Protein AF-A0A9J5ZQ49-F1 (afdb_monomer)

Solvent-accessible surface area (backbone atoms only — not comparable to full-atom values): 6178 Å² total; per-residue (Å²): 128,64,68,66,54,54,54,52,51,52,53,50,52,56,50,51,53,48,45,33,68,77,67,70,52,74,41,74,47,79,47,68,42,95,84,65,82,46,76,49,74,51,62,31,53,37,65,64,64,40,50,48,40,69,78,34,77,82,63,79,72,54,72,66,62,45,50,55,36,51,51,42,46,49,53,52,52,53,50,47,55,54,48,55,54,49,52,54,53,50,51,56,52,50,51,51,53,49,53,52,63,71,73,64,78,124

Nearest PDB structures (foldseek):
  8xvl-assembly1_R  TM=4.256E-01  e=9.383E+00  Acetivibrio thermocellus ATCC 27405
  6pe5-assembly1_R  TM=1.813E-01  e=5.198E+00  Vibrio parahaemolyticus

Structure (mmCIF, N/CA/C/O backbone):
data_AF-A0A9J5ZQ49-F1
#
_entry.id   AF-A0A9J5ZQ49-F1
#
loop_
_atom_site.group_PDB
_atom_site.id
_atom_site.type_symbol
_atom_site.label_atom_id
_atom_site.label_alt_id
_atom_site.label_comp_id
_atom_site.label_asym_id
_atom_site.label_entity_id
_atom_site.label_seq_id
_atom_site.pdbx_PDB_ins_code
_atom_site.Cartn_x
_atom_site.Cartn_y
_atom_site.Cartn_z
_atom_site.occupancy
_atom_site.B_iso_or_equiv
_atom_site.auth_seq_id
_atom_site.auth_comp_id
_atom_site.auth_asym_id
_atom_site.auth_atom_id
_atom_site.pdbx_PDB_model_num
ATOM 1 N N . MET A 1 1 ? 17.934 -0.186 18.406 1.00 53.69 1 MET A N 1
ATOM 2 C CA . MET A 1 1 ? 16.623 -0.860 18.228 1.00 53.69 1 MET A CA 1
ATOM 3 C C . MET A 1 1 ? 15.508 0.038 17.649 1.00 53.69 1 MET A C 1
ATOM 5 O O . MET A 1 1 ? 14.408 -0.454 17.457 1.00 53.69 1 MET A O 1
ATOM 9 N N . GLN A 1 2 ? 15.742 1.327 17.333 1.00 60.91 2 GLN A N 1
ATOM 10 C CA . GLN A 1 2 ? 14.713 2.209 16.734 1.00 60.91 2 GLN A CA 1
ATOM 11 C C . GLN A 1 2 ? 14.754 2.260 15.192 1.00 60.91 2 GLN A C 1
ATOM 13 O O . GLN A 1 2 ? 13.707 2.207 14.556 1.00 60.91 2 GLN 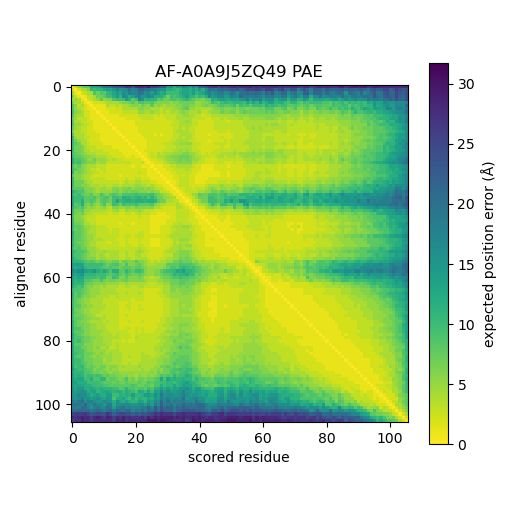A O 1
ATOM 18 N N . ILE A 1 3 ? 15.947 2.275 14.584 1.00 62.78 3 ILE A N 1
ATOM 19 C CA . ILE A 1 3 ? 16.117 2.371 13.118 1.00 62.78 3 ILE A CA 1
ATOM 20 C C . ILE A 1 3 ? 15.529 1.147 12.395 1.00 62.78 3 ILE A C 1
ATOM 22 O O . ILE A 1 3 ? 14.816 1.291 11.408 1.00 62.78 3 ILE A O 1
ATOM 26 N N . THR A 1 4 ? 15.746 -0.061 12.925 1.00 66.75 4 THR A N 1
ATOM 27 C CA . THR A 1 4 ? 15.215 -1.305 12.342 1.00 66.75 4 THR A CA 1
ATOM 28 C C . THR A 1 4 ? 13.687 -1.312 12.261 1.00 66.75 4 THR A C 1
ATOM 30 O O . THR A 1 4 ? 13.132 -1.802 11.282 1.00 66.75 4 THR A O 1
ATOM 33 N N . ASN A 1 5 ? 12.992 -0.742 13.252 1.00 72.25 5 ASN A N 1
ATOM 34 C CA . ASN A 1 5 ? 11.530 -0.672 13.233 1.00 72.25 5 ASN A CA 1
ATOM 35 C C . ASN A 1 5 ? 11.028 0.288 12.149 1.00 72.25 5 ASN A C 1
ATOM 37 O O . ASN A 1 5 ? 10.102 -0.063 11.430 1.00 72.25 5 ASN A O 1
ATOM 41 N N . LEU A 1 6 ? 11.682 1.439 11.960 1.00 76.88 6 LEU A N 1
ATOM 42 C CA . LEU A 1 6 ? 11.329 2.391 10.900 1.00 76.88 6 LEU A CA 1
ATOM 43 C C . LEU A 1 6 ? 11.494 1.790 9.498 1.00 76.88 6 LEU A C 1
ATOM 45 O O . LEU A 1 6 ? 10.598 1.927 8.668 1.00 76.88 6 LEU A O 1
ATOM 49 N N . VAL A 1 7 ? 12.597 1.073 9.251 1.00 83.75 7 VAL A N 1
ATOM 50 C CA . VAL A 1 7 ? 12.829 0.391 7.965 1.00 83.75 7 VAL A CA 1
ATOM 51 C C . VAL A 1 7 ? 11.743 -0.652 7.700 1.00 83.75 7 VAL A C 1
ATOM 53 O O . VAL A 1 7 ? 11.190 -0.699 6.605 1.00 83.75 7 VAL A O 1
ATOM 56 N N . ARG A 1 8 ? 11.367 -1.443 8.714 1.00 82.56 8 ARG A N 1
ATOM 57 C CA . ARG A 1 8 ? 10.288 -2.435 8.584 1.00 82.56 8 ARG A CA 1
ATOM 58 C C . ARG A 1 8 ? 8.928 -1.785 8.315 1.00 82.56 8 ARG A C 1
ATOM 60 O O . ARG A 1 8 ? 8.187 -2.301 7.481 1.00 82.56 8 ARG A O 1
ATOM 67 N N . CYS A 1 9 ? 8.619 -0.656 8.957 1.00 84.19 9 CYS A N 1
ATOM 68 C CA . CYS A 1 9 ? 7.403 0.113 8.672 1.00 84.19 9 CYS A CA 1
ATOM 69 C C . CYS A 1 9 ? 7.376 0.600 7.217 1.00 84.19 9 CYS A C 1
ATOM 71 O O . CYS A 1 9 ? 6.368 0.447 6.532 1.00 84.19 9 CYS A O 1
ATOM 73 N N . LEU A 1 10 ? 8.498 1.129 6.718 1.00 88.19 10 LEU A N 1
ATOM 74 C CA . LEU A 1 10 ? 8.602 1.599 5.338 1.00 88.19 10 LEU A CA 1
ATOM 75 C C . LEU A 1 10 ? 8.414 0.459 4.324 1.00 88.19 10 LEU A C 1
ATOM 77 O O . LEU A 1 10 ? 7.680 0.615 3.344 1.00 88.19 10 LEU A O 1
ATOM 81 N N . THR A 1 11 ? 9.032 -0.702 4.566 1.00 92.62 11 THR A N 1
ATOM 82 C CA . THR A 1 11 ? 8.839 -1.892 3.724 1.00 92.62 11 THR A CA 1
ATOM 83 C C . THR A 1 11 ? 7.378 -2.338 3.725 1.00 92.62 11 THR A C 1
ATOM 85 O O . THR A 1 11 ? 6.835 -2.651 2.666 1.00 92.62 11 THR A O 1
ATOM 88 N N . LEU A 1 12 ? 6.715 -2.320 4.887 1.00 92.75 12 LEU A N 1
ATOM 89 C CA . LEU A 1 12 ? 5.301 -2.673 4.993 1.00 92.75 12 LEU A CA 1
ATOM 90 C C . LEU A 1 12 ? 4.419 -1.737 4.157 1.00 92.75 12 LEU A C 1
ATOM 92 O O . LEU A 1 12 ? 3.594 -2.220 3.387 1.00 92.75 12 LEU A O 1
ATOM 96 N N . TYR A 1 13 ? 4.623 -0.422 4.241 1.00 92.12 13 TYR A N 1
ATOM 97 C CA . TYR A 1 13 ? 3.843 0.550 3.464 1.00 92.12 13 TYR A CA 1
ATOM 98 C C . TYR A 1 13 ? 4.114 0.471 1.967 1.00 92.12 13 TYR A C 1
ATOM 100 O O . TYR A 1 13 ? 3.188 0.596 1.166 1.00 92.12 13 TYR A O 1
ATOM 108 N N . THR A 1 14 ? 5.357 0.183 1.580 1.00 92.62 14 THR A N 1
ATOM 109 C CA . THR A 1 14 ? 5.702 -0.088 0.179 1.00 92.62 14 THR A CA 1
ATOM 110 C C . THR A 1 14 ? 4.924 -1.293 -0.354 1.00 92.62 14 THR A C 1
ATOM 112 O O . THR A 1 14 ? 4.380 -1.248 -1.457 1.00 92.62 14 THR A O 1
ATOM 115 N N . ASN A 1 15 ? 4.826 -2.363 0.436 1.00 93.62 15 ASN A N 1
ATOM 116 C CA . ASN A 1 15 ? 4.085 -3.561 0.048 1.00 93.62 15 ASN A CA 1
ATOM 117 C C . ASN A 1 15 ? 2.567 -3.334 0.054 1.00 93.62 15 ASN A C 1
ATOM 119 O O . ASN A 1 15 ? 1.890 -3.762 -0.874 1.00 93.62 15 ASN A O 1
ATOM 123 N N . ALA A 1 16 ? 2.037 -2.609 1.040 1.00 93.88 16 ALA A N 1
ATOM 124 C CA . ALA A 1 16 ? 0.630 -2.216 1.071 1.00 93.88 16 ALA A CA 1
ATOM 125 C C . ALA A 1 16 ? 0.256 -1.386 -0.166 1.00 93.88 16 ALA A C 1
ATOM 127 O O . ALA A 1 16 ? -0.747 -1.660 -0.818 1.00 93.88 16 ALA A O 1
ATOM 128 N N . SER A 1 17 ? 1.116 -0.440 -0.548 1.00 91.38 17 SER A N 1
ATOM 129 C CA . SER A 1 17 ? 0.927 0.380 -1.749 1.00 91.38 17 SER A CA 1
ATOM 130 C C . SER A 1 17 ? 0.952 -0.457 -3.032 1.00 91.38 17 SER A C 1
ATOM 132 O O . SER A 1 17 ? 0.169 -0.192 -3.939 1.00 91.38 17 SER A O 1
ATOM 134 N N . LYS A 1 18 ? 1.805 -1.493 -3.109 1.00 92.44 18 LYS A N 1
ATOM 135 C CA . LYS A 1 18 ? 1.791 -2.470 -4.215 1.00 92.44 18 LYS A CA 1
ATOM 136 C C . LYS A 1 18 ? 0.452 -3.201 -4.298 1.00 92.44 18 LYS A C 1
ATOM 138 O O . LYS A 1 18 ? -0.140 -3.245 -5.362 1.00 92.44 18 LYS A O 1
ATOM 143 N N . ILE A 1 19 ? -0.061 -3.701 -3.178 1.00 92.31 19 ILE A N 1
ATOM 144 C CA . ILE A 1 19 ? -1.341 -4.426 -3.151 1.00 92.31 19 ILE A CA 1
ATOM 145 C C . ILE A 1 19 ? -2.512 -3.514 -3.541 1.00 92.31 19 ILE A C 1
ATOM 147 O O . ILE A 1 19 ? -3.363 -3.918 -4.331 1.00 92.31 19 ILE A O 1
ATOM 151 N N . VAL A 1 20 ? -2.550 -2.281 -3.024 1.00 92.06 20 VAL A N 1
ATOM 152 C CA . VAL A 1 20 ? -3.549 -1.271 -3.419 1.00 92.06 20 VAL A CA 1
ATOM 153 C C . VAL A 1 20 ? -3.507 -1.043 -4.925 1.00 92.06 20 VAL A C 1
ATOM 155 O O . VAL A 1 20 ? -4.540 -1.045 -5.584 1.00 92.06 20 VAL A O 1
ATOM 158 N N . ARG A 1 21 ? -2.305 -0.886 -5.475 1.00 88.50 21 ARG A N 1
ATOM 159 C CA . ARG A 1 21 ? -2.099 -0.666 -6.901 1.00 88.50 21 ARG A CA 1
ATOM 160 C C . ARG A 1 21 ? -2.555 -1.848 -7.758 1.00 88.50 21 ARG A C 1
ATOM 162 O O . ARG A 1 21 ? -3.231 -1.633 -8.759 1.00 88.50 21 ARG A O 1
ATOM 169 N N . ASP A 1 22 ? -2.147 -3.056 -7.391 1.00 88.50 22 ASP A N 1
ATOM 170 C CA . ASP A 1 22 ? -2.280 -4.234 -8.251 1.00 88.50 22 ASP A CA 1
ATOM 171 C C . ASP A 1 22 ? -3.684 -4.854 -8.145 1.00 88.50 22 ASP A C 1
ATOM 173 O O . ASP A 1 22 ? -4.170 -5.460 -9.098 1.00 88.50 22 ASP A O 1
ATOM 177 N N . CYS A 1 23 ? -4.355 -4.672 -7.001 1.00 89.12 23 CYS A N 1
ATOM 178 C CA . CYS A 1 23 ? -5.615 -5.348 -6.685 1.00 89.12 23 CYS A CA 1
ATOM 179 C C . CYS A 1 23 ? -6.754 -4.414 -6.230 1.00 89.12 23 CYS A C 1
ATOM 181 O O . CYS A 1 23 ? -7.858 -4.900 -5.992 1.00 89.12 23 CYS A O 1
ATOM 183 N N . ASN A 1 24 ? -6.522 -3.101 -6.093 1.00 87.12 24 ASN A N 1
ATOM 184 C CA . ASN A 1 24 ? -7.525 -2.109 -5.671 1.00 87.12 24 ASN A CA 1
ATOM 185 C C . ASN A 1 24 ? -8.226 -2.451 -4.334 1.00 87.12 24 ASN A C 1
ATOM 187 O O . ASN A 1 24 ? -9.445 -2.328 -4.203 1.00 87.12 24 ASN A O 1
ATOM 191 N N . PHE A 1 25 ? -7.458 -2.914 -3.342 1.00 89.69 25 PHE A N 1
ATOM 192 C CA . PHE A 1 25 ? -7.975 -3.221 -2.004 1.00 89.69 25 PHE A CA 1
ATOM 193 C C . PHE A 1 25 ? -8.101 -1.978 -1.118 1.00 89.69 25 PHE A C 1
ATOM 195 O O . PHE A 1 25 ? -7.176 -1.17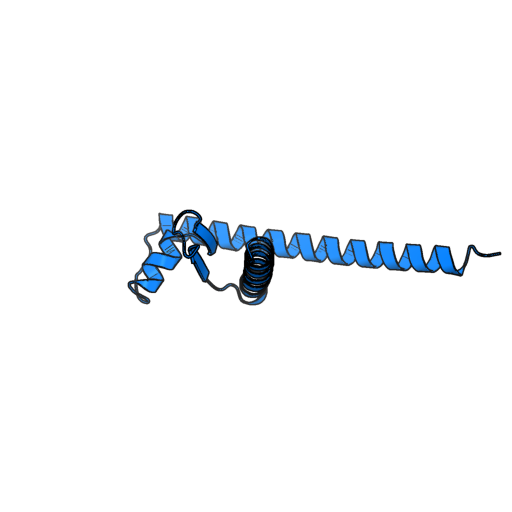0 -1.035 1.00 89.69 25 PHE A O 1
ATOM 202 N N . ASP A 1 26 ? -9.193 -1.910 -0.355 1.00 92.69 26 ASP A N 1
ATOM 203 C CA . ASP A 1 26 ? -9.301 -1.029 0.807 1.00 92.69 26 ASP A CA 1
ATOM 204 C C . ASP A 1 26 ? -8.444 -1.627 1.948 1.00 92.69 26 ASP A C 1
ATOM 206 O O . ASP A 1 26 ? -8.624 -2.785 2.332 1.00 92.69 26 ASP A O 1
ATOM 210 N N . ILE A 1 27 ? -7.487 -0.867 2.482 1.00 94.81 27 ILE A N 1
ATOM 211 C CA . ILE A 1 27 ? -6.536 -1.318 3.504 1.00 94.81 27 ILE A CA 1
ATOM 212 C C . ILE A 1 27 ? -6.300 -0.23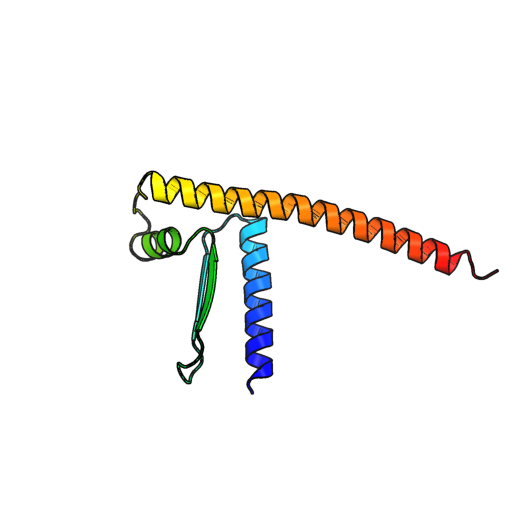8 4.562 1.00 94.81 27 ILE A C 1
ATOM 214 O O . ILE A 1 27 ? -6.106 0.937 4.252 1.00 94.81 27 ILE A O 1
ATOM 218 N N . GLY A 1 28 ? -6.260 -0.655 5.827 1.00 94.81 28 GLY A N 1
ATOM 219 C CA . GLY A 1 28 ? -5.816 0.162 6.953 1.00 94.81 28 GLY A CA 1
ATOM 220 C C . GLY A 1 28 ? -4.724 -0.554 7.729 1.00 94.81 28 GLY A C 1
ATOM 221 O O . GLY A 1 28 ? -4.873 -1.715 8.102 1.00 94.81 28 GLY A O 1
ATOM 222 N N . ILE A 1 29 ? -3.622 0.141 7.978 1.00 93.94 29 ILE A N 1
ATOM 223 C CA . ILE A 1 29 ? -2.512 -0.327 8.801 1.00 93.94 29 ILE A CA 1
ATOM 224 C C . ILE A 1 29 ? -2.293 0.708 9.892 1.00 93.94 29 ILE A C 1
ATOM 226 O O . ILE A 1 29 ? -2.135 1.891 9.596 1.00 93.94 29 ILE A O 1
ATOM 230 N N . VAL A 1 30 ? -2.251 0.254 11.143 1.00 90.81 30 VAL A N 1
ATOM 231 C CA . VAL A 1 30 ? -1.917 1.077 12.308 1.00 90.81 30 VAL A CA 1
ATOM 232 C C . VAL A 1 30 ? -0.789 0.392 13.067 1.00 90.81 30 VAL A C 1
ATOM 234 O O . VAL A 1 30 ? -0.889 -0.780 13.427 1.00 90.81 30 VAL A O 1
ATOM 237 N N . LEU A 1 31 ? 0.298 1.122 13.299 1.00 88.38 31 LEU A N 1
ATOM 238 C CA . LEU A 1 31 ? 1.474 0.661 14.025 1.00 88.38 31 LEU A CA 1
ATOM 239 C C . LEU A 1 31 ? 1.720 1.583 15.213 1.00 88.38 31 LEU A C 1
ATOM 241 O O . LEU A 1 31 ? 2.022 2.762 15.038 1.00 88.38 31 LEU A O 1
ATOM 245 N N . SER A 1 32 ? 1.653 1.023 16.414 1.00 87.06 32 SER A N 1
ATOM 246 C CA . SER A 1 32 ? 1.951 1.734 17.656 1.00 87.06 32 SER A CA 1
ATOM 247 C C . SER A 1 32 ? 3.309 1.295 18.189 1.00 87.06 32 SER A C 1
ATOM 249 O O . SER A 1 32 ? 3.600 0.098 18.258 1.00 87.06 32 SER A O 1
ATOM 251 N N . SER A 1 33 ? 4.158 2.246 18.586 1.00 83.31 33 SER A N 1
ATOM 252 C CA . SER A 1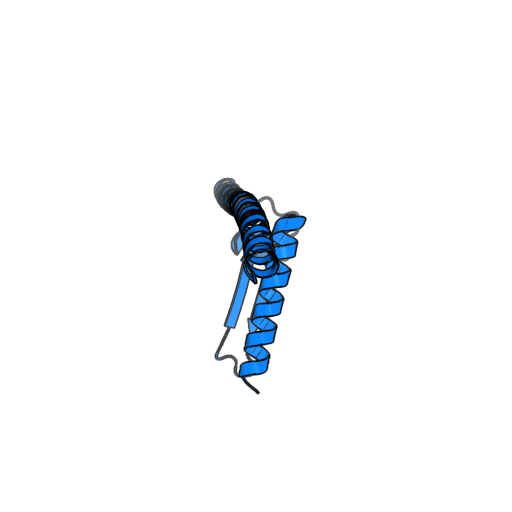 33 ? 5.388 1.900 19.299 1.00 83.31 33 SER A CA 1
ATOM 253 C C . SER A 1 33 ? 5.053 1.294 20.669 1.00 83.31 33 SER A C 1
ATOM 255 O O . SER A 1 33 ? 4.069 1.701 21.284 1.00 83.31 33 SER A O 1
ATOM 257 N N . PRO A 1 34 ? 5.889 0.393 21.220 1.00 82.38 34 PRO A N 1
ATOM 258 C CA . PRO A 1 34 ? 5.660 -0.165 22.559 1.00 82.38 34 PRO A CA 1
ATOM 259 C C . PRO A 1 34 ? 5.569 0.902 23.659 1.00 82.38 34 PRO A C 1
ATOM 261 O O . PRO A 1 34 ? 4.881 0.723 24.653 1.00 82.38 34 PRO A O 1
ATOM 264 N N . SER A 1 35 ? 6.252 2.035 23.468 1.00 85.50 35 SER A N 1
ATOM 265 C CA . SER A 1 35 ? 6.187 3.195 24.363 1.00 85.50 35 SER A CA 1
ATOM 266 C C . SER A 1 35 ? 4.894 4.010 24.249 1.00 85.50 35 SER A C 1
ATOM 268 O O . SER A 1 35 ? 4.730 4.965 25.000 1.00 85.50 35 SER A O 1
ATOM 270 N N . GLY A 1 36 ? 4.046 3.729 23.256 1.00 79.25 36 GLY A N 1
ATOM 271 C CA . GLY A 1 36 ? 2.833 4.486 22.937 1.00 79.25 36 GLY A CA 1
ATOM 272 C C . GLY A 1 36 ? 3.061 5.888 22.358 1.00 79.25 36 GLY A C 1
ATOM 273 O O . GLY A 1 36 ? 2.102 6.543 21.975 1.00 79.25 36 GLY A O 1
ATOM 274 N N . LYS A 1 37 ? 4.311 6.366 22.275 1.00 80.56 37 LYS A N 1
ATOM 275 C CA . LYS A 1 37 ? 4.624 7.746 21.859 1.00 80.56 37 LYS A CA 1
ATOM 276 C C . LYS A 1 37 ? 4.452 7.998 20.364 1.00 80.56 37 LYS A C 1
ATOM 278 O O . LYS A 1 37 ? 4.154 9.122 19.978 1.00 80.56 37 LYS A O 1
ATOM 283 N N . ASN A 1 38 ? 4.664 6.974 19.539 1.00 77.94 38 ASN A N 1
ATOM 284 C CA . ASN A 1 38 ? 4.606 7.107 18.091 1.00 77.94 38 ASN A CA 1
ATOM 285 C C . ASN A 1 38 ? 3.523 6.186 17.543 1.00 77.94 38 ASN A C 1
ATOM 287 O O . ASN A 1 38 ? 3.515 4.987 17.835 1.00 77.94 38 ASN A O 1
ATOM 291 N N . GLN A 1 39 ? 2.668 6.750 16.700 1.00 84.31 39 GLN A N 1
ATOM 292 C CA . GLN A 1 39 ? 1.730 6.009 15.877 1.00 84.31 39 GLN A CA 1
ATOM 293 C C . GLN A 1 39 ? 2.023 6.314 14.417 1.00 84.31 39 GLN A C 1
ATOM 295 O O . GLN A 1 39 ? 2.223 7.465 14.033 1.00 84.31 39 GLN A O 1
ATOM 300 N N . TYR A 1 40 ? 2.065 5.263 13.615 1.00 86.00 40 TYR A N 1
ATOM 301 C CA . TYR A 1 40 ? 2.173 5.364 12.173 1.00 86.00 40 TYR A CA 1
ATOM 302 C C . TYR A 1 40 ? 0.950 4.693 11.573 1.00 86.00 40 TYR A C 1
ATOM 304 O O . TYR A 1 40 ? 0.546 3.623 12.032 1.00 86.00 40 TYR A O 1
ATOM 312 N N . SER A 1 41 ? 0.380 5.300 10.542 1.00 90.12 41 SER A N 1
ATOM 313 C CA . SER A 1 41 ? -0.729 4.705 9.819 1.00 90.12 41 SER A CA 1
ATOM 314 C C . SER A 1 41 ? -0.547 4.818 8.316 1.00 90.12 41 SER A C 1
ATOM 316 O O . SER A 1 41 ? 0.098 5.732 7.802 1.00 90.12 41 SER A O 1
ATOM 318 N N . PHE A 1 42 ? -1.121 3.847 7.620 1.00 92.81 42 PHE A N 1
ATOM 319 C CA . PHE A 1 42 ? -1.306 3.860 6.181 1.00 92.81 42 PHE A CA 1
ATOM 320 C C . PHE A 1 42 ? -2.742 3.446 5.912 1.00 92.81 42 PHE A C 1
ATOM 322 O O . PHE A 1 42 ? -3.188 2.417 6.420 1.00 92.81 42 PHE A O 1
ATOM 329 N N . VAL A 1 43 ? -3.466 4.250 5.142 1.00 95.12 43 VAL A N 1
ATOM 330 C CA . VAL A 1 43 ? -4.881 4.016 4.879 1.00 95.12 43 VAL A CA 1
ATOM 331 C C . VAL A 1 43 ? -5.182 4.301 3.418 1.00 95.12 43 VAL A C 1
ATOM 333 O O . VAL A 1 43 ? -4.775 5.329 2.880 1.00 95.12 43 VAL A O 1
ATOM 336 N N . HIS A 1 44 ? -5.921 3.394 2.796 1.00 95.56 44 HIS A N 1
ATOM 337 C CA . HIS A 1 44 ? -6.509 3.563 1.480 1.00 95.56 44 HIS A CA 1
ATOM 338 C C . HIS A 1 44 ? -7.896 2.905 1.463 1.00 95.56 44 HIS A C 1
ATOM 340 O O . HIS A 1 44 ? -8.028 1.801 1.984 1.00 95.56 44 HIS A O 1
ATOM 346 N N . PRO A 1 45 ? -8.928 3.518 0.863 1.00 95.31 45 PRO A N 1
ATOM 347 C CA . PRO A 1 45 ? -8.937 4.841 0.239 1.00 95.31 45 PRO A CA 1
ATOM 348 C C . PRO A 1 45 ? -9.001 5.978 1.262 1.00 95.31 45 PRO A C 1
ATOM 350 O O . PRO A 1 45 ? -8.365 7.007 1.067 1.00 95.31 45 PRO A O 1
ATOM 353 N N . THR A 1 46 ? -9.728 5.779 2.360 1.00 95.50 46 THR A N 1
ATOM 354 C CA . THR A 1 46 ? -9.925 6.752 3.440 1.00 95.50 46 THR A CA 1
ATOM 355 C C . THR A 1 46 ? -10.163 6.022 4.754 1.00 95.50 46 THR A C 1
ATOM 357 O O . THR A 1 46 ? -10.653 4.892 4.754 1.00 95.50 46 THR A O 1
ATOM 360 N N . THR A 1 47 ? -9.888 6.690 5.871 1.00 94.94 47 THR A N 1
ATOM 361 C CA . THR A 1 47 ? -10.102 6.138 7.216 1.00 94.94 47 THR A CA 1
ATOM 362 C C . THR A 1 47 ? -11.547 5.726 7.448 1.00 94.94 47 THR A C 1
ATOM 364 O O . THR A 1 47 ? -11.764 4.600 7.880 1.00 94.94 47 THR A O 1
ATOM 367 N N . ASP A 1 48 ? -12.509 6.570 7.077 1.00 93.44 48 ASP A N 1
ATOM 368 C CA . ASP A 1 48 ? -13.931 6.315 7.342 1.00 93.44 48 ASP A CA 1
ATOM 369 C C . ASP A 1 48 ? -14.398 5.028 6.659 1.00 93.44 48 ASP A C 1
ATOM 371 O O . ASP A 1 48 ? -14.816 4.093 7.323 1.00 93.44 48 ASP A O 1
ATOM 375 N N . VAL A 1 49 ? -14.161 4.897 5.350 1.00 94.25 49 VAL A N 1
ATOM 376 C CA . VAL A 1 49 ? -14.457 3.674 4.579 1.00 94.25 49 VAL A CA 1
ATOM 377 C C . VAL A 1 49 ? -13.848 2.417 5.194 1.00 94.25 49 VAL A C 1
ATOM 379 O O . VAL A 1 49 ? -14.503 1.375 5.245 1.00 94.25 49 VAL A O 1
ATOM 382 N N . VAL A 1 50 ? -12.581 2.486 5.611 1.00 94.88 50 VAL A N 1
ATOM 383 C CA . VAL A 1 50 ? -11.880 1.326 6.168 1.00 94.88 50 VAL A CA 1
ATOM 384 C C . VAL A 1 50 ? -12.447 0.960 7.539 1.00 94.88 50 VAL A C 1
ATOM 386 O O . VAL A 1 50 ? -12.675 -0.221 7.795 1.00 94.88 50 VAL A O 1
ATOM 389 N N . ILE A 1 51 ? -12.707 1.946 8.402 1.00 93.81 51 ILE A N 1
ATOM 390 C CA . ILE A 1 51 ? -13.304 1.726 9.724 1.00 93.81 51 ILE A CA 1
ATOM 391 C C . ILE A 1 51 ? -14.736 1.208 9.582 1.00 93.81 51 ILE A C 1
ATOM 393 O O . ILE A 1 51 ? -15.068 0.196 10.193 1.00 93.81 51 ILE A O 1
ATOM 397 N N . ASP A 1 52 ? -15.556 1.834 8.745 1.00 92.75 52 ASP A N 1
ATOM 398 C CA . ASP A 1 52 ? -16.953 1.458 8.530 1.00 92.75 52 ASP A CA 1
ATOM 399 C 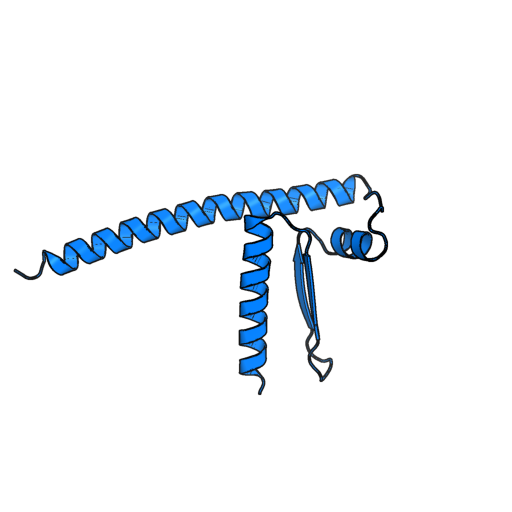C . ASP A 1 52 ? -17.068 0.012 8.051 1.00 92.75 52 ASP A C 1
ATOM 401 O O . ASP A 1 52 ? -17.836 -0.771 8.610 1.00 92.75 52 ASP A O 1
ATOM 405 N N . ARG A 1 53 ? -16.242 -0.387 7.074 1.00 91.56 53 ARG A N 1
ATOM 406 C CA . ARG A 1 53 ? -16.190 -1.775 6.588 1.00 91.56 53 ARG A CA 1
ATOM 407 C C . ARG A 1 53 ? -15.636 -2.749 7.621 1.00 91.56 53 ARG A C 1
ATOM 409 O O . ARG A 1 53 ? -16.054 -3.905 7.636 1.00 91.56 53 ARG A O 1
ATOM 416 N N . PHE A 1 54 ? -14.697 -2.312 8.459 1.00 91.81 54 PHE A N 1
ATOM 417 C CA . PHE A 1 54 ? -14.154 -3.134 9.539 1.00 91.81 54 PHE A CA 1
ATOM 418 C C . PHE A 1 54 ? -15.202 -3.398 10.628 1.00 91.81 54 PHE A C 1
ATOM 420 O O . PHE A 1 54 ? -15.331 -4.527 11.095 1.00 91.81 54 PHE A O 1
ATOM 427 N N . VAL A 1 55 ? -15.970 -2.374 11.007 1.00 93.19 55 VAL A N 1
ATOM 428 C CA . VAL A 1 55 ? -17.036 -2.471 12.014 1.00 93.19 55 VAL A CA 1
ATOM 429 C C . VAL A 1 55 ? -18.243 -3.229 11.462 1.00 93.19 55 VAL A C 1
ATOM 431 O O . VAL A 1 55 ? -18.827 -4.059 12.158 1.00 93.19 55 VAL A O 1
ATOM 434 N N . ASN A 1 56 ? -18.616 -2.969 10.210 1.00 92.44 56 ASN A N 1
ATOM 435 C CA . ASN A 1 56 ? -19.711 -3.644 9.534 1.00 92.44 56 ASN A CA 1
ATOM 436 C C . ASN A 1 56 ? -19.414 -3.800 8.038 1.00 92.44 56 ASN A C 1
ATOM 438 O O . ASN A 1 56 ? -19.612 -2.891 7.233 1.00 92.44 56 ASN A O 1
ATOM 442 N N . LEU A 1 57 ? -19.051 -5.021 7.646 1.00 86.12 57 LEU A N 1
ATOM 443 C CA . LEU A 1 57 ? -18.707 -5.360 6.263 1.00 86.12 57 LEU A CA 1
ATOM 444 C C . LEU A 1 57 ? -19.832 -5.062 5.254 1.00 86.12 57 LEU A C 1
ATOM 446 O O . LEU A 1 57 ? -19.569 -4.850 4.073 1.00 86.12 57 LEU A O 1
ATOM 450 N N . THR 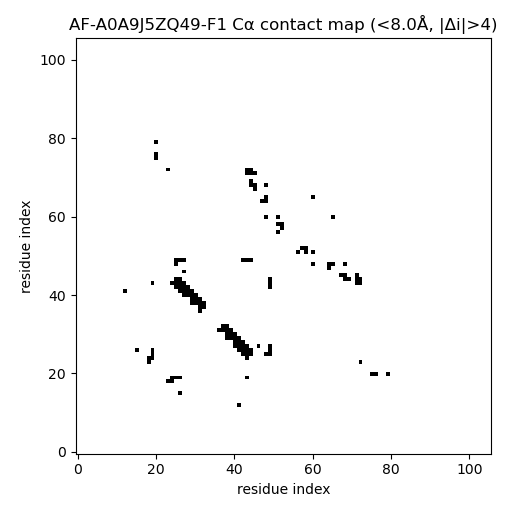A 1 58 ? -21.087 -5.048 5.712 1.00 87.81 58 THR A N 1
ATOM 451 C CA . THR A 1 58 ? -22.275 -4.801 4.877 1.00 87.81 58 THR A CA 1
ATOM 452 C C . THR A 1 58 ? -22.768 -3.356 4.933 1.00 87.81 58 THR A C 1
ATOM 454 O O . THR A 1 58 ? -23.799 -3.033 4.337 1.00 87.81 58 THR A O 1
ATOM 457 N N . MET A 1 59 ? -22.050 -2.480 5.643 1.00 86.94 59 MET A N 1
ATOM 458 C CA . MET A 1 59 ? -22.417 -1.079 5.776 1.00 86.94 59 MET A CA 1
ATOM 459 C C . MET A 1 59 ? -22.449 -0.405 4.408 1.00 86.94 59 MET A C 1
ATOM 461 O O . MET A 1 59 ? -21.489 -0.431 3.635 1.00 86.94 59 MET A O 1
ATOM 465 N N . LYS A 1 60 ? -23.587 0.218 4.111 1.00 88.12 60 LYS A N 1
ATOM 466 C CA . LYS A 1 60 ? -23.698 1.115 2.969 1.00 88.12 60 LYS A CA 1
ATOM 467 C C . LYS A 1 60 ? -23.141 2.465 3.386 1.00 88.12 60 LYS A C 1
ATOM 469 O O . LYS A 1 60 ? -23.685 3.098 4.283 1.00 88.12 60 LYS A O 1
ATOM 474 N N . LEU A 1 61 ? -22.077 2.877 2.711 1.00 89.31 61 LEU A N 1
ATOM 475 C CA . LEU A 1 61 ? -21.540 4.226 2.823 1.00 89.31 61 LEU A CA 1
ATOM 476 C C . LEU A 1 61 ? -22.568 5.224 2.283 1.00 89.31 61 LEU A C 1
ATOM 478 O O . LEU A 1 61 ? -23.257 4.930 1.295 1.00 89.31 61 LEU A O 1
ATOM 482 N N . ASP A 1 62 ? -22.656 6.394 2.908 1.00 92.31 62 ASP A N 1
ATOM 483 C CA . ASP A 1 62 ? -23.411 7.510 2.351 1.00 92.31 62 ASP A CA 1
ATOM 484 C C . ASP A 1 62 ? -22.776 7.998 1.033 1.00 92.31 62 ASP A C 1
ATOM 486 O O . ASP A 1 62 ? -21.681 7.581 0.634 1.00 92.31 62 ASP A O 1
ATOM 490 N N . LEU A 1 63 ? -23.510 8.848 0.313 1.00 94.62 63 LEU A N 1
ATOM 491 C CA . LEU A 1 63 ? -23.104 9.296 -1.015 1.00 94.62 63 LEU A CA 1
ATOM 492 C C . LEU A 1 63 ? -21.780 10.069 -0.989 1.00 94.62 63 LEU A C 1
ATOM 494 O O . LEU A 1 63 ? -20.945 9.844 -1.868 1.00 94.62 63 LEU A O 1
ATOM 498 N N . ASP A 1 64 ? -21.587 10.930 0.006 1.00 95.44 64 ASP A N 1
ATOM 499 C CA . ASP A 1 64 ? -20.420 11.802 0.095 1.00 95.44 64 ASP A CA 1
ATOM 500 C C . ASP A 1 64 ? -19.183 10.969 0.431 1.00 95.44 64 ASP A C 1
ATOM 502 O O . ASP A 1 64 ? -18.180 11.029 -0.286 1.00 95.44 64 ASP A O 1
ATOM 506 N N . THR A 1 65 ? -19.284 10.085 1.428 1.00 94.25 65 THR A N 1
ATOM 507 C CA . THR A 1 65 ? -18.209 9.147 1.786 1.00 94.25 65 THR A CA 1
ATOM 508 C C . THR A 1 65 ? -17.830 8.257 0.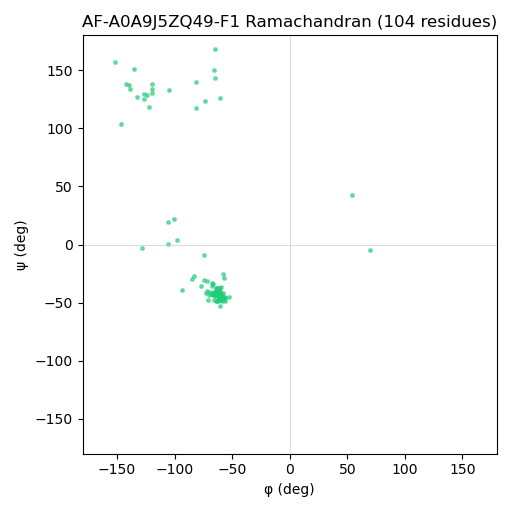605 1.00 94.25 65 THR A C 1
ATOM 510 O O . THR A 1 65 ? -16.645 8.048 0.322 1.00 94.25 65 THR A O 1
ATOM 513 N N . ARG A 1 66 ? -18.819 7.759 -0.148 1.00 93.75 66 ARG A N 1
ATOM 514 C CA . ARG A 1 66 ? -18.558 6.942 -1.340 1.00 93.75 66 ARG A CA 1
ATOM 515 C C . ARG A 1 66 ? -17.834 7.734 -2.429 1.00 93.75 66 ARG A C 1
ATOM 517 O O . ARG A 1 66 ? -16.892 7.202 -3.017 1.00 93.75 66 ARG A O 1
ATOM 524 N N . LEU A 1 67 ? -18.231 8.984 -2.671 1.00 96.62 67 LEU A N 1
ATOM 525 C CA . LEU A 1 67 ? -17.610 9.847 -3.676 1.00 96.62 67 LEU A CA 1
ATOM 526 C C . LEU A 1 67 ? -16.152 10.168 -3.324 1.00 96.62 67 LEU A C 1
ATOM 528 O O . LEU A 1 67 ? -15.271 10.060 -4.179 1.00 96.62 67 LEU A O 1
ATOM 532 N N . VAL A 1 68 ? -15.876 10.501 -2.060 1.00 96.06 68 VAL A N 1
ATOM 533 C CA . VAL A 1 68 ? -14.506 10.753 -1.582 1.00 96.06 68 VAL A CA 1
ATOM 534 C C . VAL A 1 68 ? -13.642 9.500 -1.751 1.00 96.06 68 VAL A C 1
ATOM 536 O O . VAL A 1 68 ? -12.520 9.582 -2.257 1.00 96.06 68 VAL A O 1
ATOM 539 N N . ALA A 1 69 ? -14.177 8.329 -1.400 1.00 94.88 69 ALA A N 1
ATOM 540 C CA . ALA A 1 69 ? -13.486 7.053 -1.546 1.00 94.88 69 ALA A CA 1
ATOM 541 C C . ALA A 1 69 ? -13.151 6.722 -3.008 1.00 94.88 69 ALA A C 1
ATOM 543 O O . ALA A 1 69 ? -12.043 6.283 -3.318 1.00 94.88 69 ALA A O 1
ATOM 544 N N . GLU A 1 70 ? -14.107 6.925 -3.919 1.00 95.19 70 GLU A N 1
ATOM 545 C CA . GLU A 1 70 ? -13.904 6.717 -5.355 1.00 95.19 70 GLU A CA 1
ATOM 546 C C . GLU A 1 70 ? -12.871 7.682 -5.924 1.00 95.19 70 GLU A C 1
ATOM 548 O O . GLU A 1 70 ? -11.987 7.257 -6.667 1.00 95.19 70 GLU A O 1
ATOM 553 N N . ASN A 1 71 ? -12.912 8.953 -5.525 1.00 96.31 71 ASN A N 1
ATOM 554 C CA . ASN A 1 71 ? -11.908 9.925 -5.933 1.00 96.31 71 ASN A CA 1
ATOM 555 C C . ASN A 1 71 ? -10.499 9.524 -5.461 1.00 96.31 71 ASN A C 1
ATOM 557 O O . ASN A 1 71 ? -9.552 9.558 -6.245 1.00 96.31 71 ASN A O 1
ATOM 561 N N . ALA A 1 72 ? -10.354 9.069 -4.212 1.00 95.19 72 ALA A N 1
ATOM 562 C CA . ALA A 1 72 ? -9.074 8.594 -3.684 1.00 95.19 72 ALA A CA 1
ATOM 563 C C . ALA A 1 72 ? -8.543 7.361 -4.443 1.00 95.19 72 ALA A C 1
ATOM 565 O O . ALA A 1 72 ? -7.352 7.301 -4.767 1.00 95.19 72 ALA A O 1
ATOM 566 N N . ARG A 1 73 ? -9.417 6.407 -4.794 1.00 95.25 73 ARG A N 1
ATOM 567 C CA . ARG A 1 73 ? -9.062 5.269 -5.664 1.00 95.25 73 ARG A CA 1
ATOM 568 C C . ARG A 1 73 ? -8.625 5.729 -7.051 1.00 95.25 73 ARG A C 1
ATOM 570 O O . ARG A 1 73 ? -7.575 5.307 -7.531 1.00 95.25 73 ARG A O 1
ATOM 577 N N . ASN A 1 74 ? -9.368 6.647 -7.664 1.00 94.75 74 ASN A N 1
ATOM 578 C CA . ASN A 1 74 ? -9.035 7.190 -8.979 1.00 94.75 74 ASN A CA 1
ATOM 579 C C . ASN A 1 74 ? -7.673 7.890 -8.974 1.00 94.75 74 ASN A C 1
ATOM 581 O O . ASN A 1 74 ? -6.871 7.666 -9.877 1.00 94.75 74 ASN A O 1
ATOM 585 N N . ILE A 1 75 ? -7.366 8.675 -7.938 1.00 93.44 75 ILE A N 1
ATOM 586 C CA . ILE A 1 75 ? -6.046 9.298 -7.774 1.00 93.44 75 ILE A CA 1
ATOM 587 C C . ILE A 1 75 ? -4.946 8.231 -7.688 1.00 93.44 75 ILE A C 1
ATOM 589 O O . ILE A 1 75 ? -3.921 8.362 -8.357 1.00 93.44 75 ILE A O 1
ATOM 593 N N . ALA A 1 76 ? -5.150 7.158 -6.916 1.00 91.31 76 ALA A N 1
ATOM 594 C CA . ALA A 1 76 ? -4.180 6.066 -6.815 1.00 91.31 76 ALA A CA 1
ATOM 595 C C . ALA A 1 76 ? -3.950 5.363 -8.167 1.00 91.31 76 ALA A C 1
ATOM 597 O O . ALA A 1 76 ? -2.801 5.122 -8.543 1.00 91.31 76 ALA A O 1
ATOM 598 N N . ILE A 1 77 ? -5.016 5.113 -8.933 1.00 91.75 77 ILE A N 1
ATOM 599 C CA . ILE A 1 77 ? -4.944 4.538 -10.286 1.00 91.75 77 ILE A CA 1
ATOM 600 C C . ILE A 1 77 ? -4.166 5.462 -11.231 1.00 91.75 77 ILE A C 1
ATOM 602 O O . ILE A 1 77 ? -3.256 5.013 -11.926 1.00 91.75 77 ILE A O 1
ATOM 606 N N . GLN A 1 78 ? -4.469 6.762 -11.234 1.00 93.81 78 GLN A N 1
ATOM 607 C CA . GLN A 1 78 ? -3.772 7.735 -12.082 1.00 93.81 78 GLN A CA 1
ATOM 608 C C . GLN A 1 78 ? -2.286 7.845 -11.724 1.00 93.81 78 GLN A C 1
ATOM 610 O O . GLN A 1 78 ? -1.429 7.888 -12.608 1.00 93.81 78 GLN A O 1
ATOM 615 N N . ASN A 1 79 ? -1.959 7.835 -10.431 1.00 91.94 79 ASN A N 1
ATOM 616 C CA . ASN A 1 79 ? -0.573 7.824 -9.971 1.00 91.94 79 ASN A CA 1
ATOM 617 C C . ASN A 1 79 ? 0.157 6.546 -10.392 1.00 91.94 79 ASN A C 1
ATOM 619 O O . ASN A 1 79 ? 1.323 6.619 -10.769 1.00 91.94 79 ASN A O 1
ATOM 623 N N . ASN A 1 80 ? -0.521 5.396 -10.380 1.00 90.38 80 ASN A N 1
ATOM 624 C CA . ASN A 1 80 ? 0.049 4.150 -10.876 1.00 90.38 80 ASN A CA 1
ATOM 625 C C . ASN A 1 80 ? 0.390 4.229 -12.372 1.00 90.38 80 ASN A C 1
ATOM 627 O O . ASN A 1 80 ? 1.507 3.904 -12.763 1.00 90.38 80 ASN A O 1
ATOM 631 N N . ILE A 1 81 ? -0.539 4.712 -13.202 1.00 93.06 81 ILE A N 1
ATOM 632 C CA . ILE A 1 81 ? -0.303 4.875 -14.645 1.00 93.06 81 ILE A CA 1
ATOM 633 C C . ILE A 1 81 ? 0.934 5.750 -14.883 1.00 93.06 81 ILE A C 1
ATOM 635 O O . ILE A 1 81 ? 1.850 5.347 -15.598 1.00 93.06 81 ILE A O 1
ATOM 639 N N . ARG A 1 82 ? 1.007 6.904 -14.208 1.00 95.56 82 ARG A N 1
ATOM 640 C CA . ARG A 1 82 ? 2.157 7.817 -14.297 1.00 95.56 82 ARG A CA 1
ATOM 641 C C . ARG A 1 82 ? 3.461 7.168 -13.844 1.00 95.56 82 ARG A C 1
ATOM 643 O O . ARG A 1 82 ? 4.496 7.404 -14.455 1.00 95.56 82 ARG A O 1
ATOM 6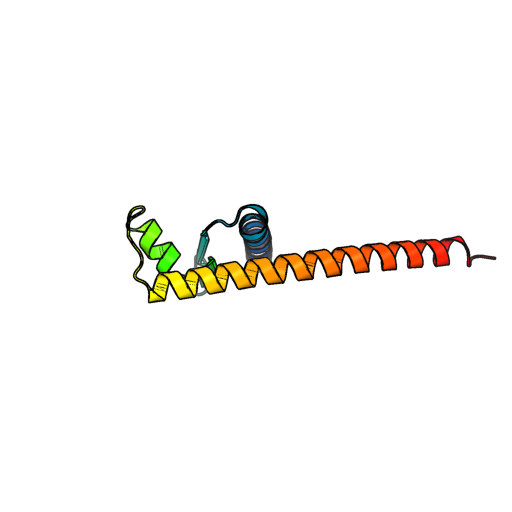50 N N . LEU A 1 83 ? 3.426 6.366 -12.782 1.00 92.81 83 LEU A N 1
ATOM 651 C CA . LEU A 1 83 ? 4.610 5.671 -12.287 1.00 92.81 83 LEU A CA 1
ATOM 652 C C . LEU A 1 83 ? 5.117 4.637 -13.300 1.00 92.81 83 LEU A C 1
ATOM 654 O O . LEU A 1 83 ? 6.307 4.628 -13.591 1.00 92.81 83 LEU A O 1
ATOM 658 N N . ASN A 1 84 ? 4.226 3.856 -13.914 1.00 92.81 84 ASN A N 1
ATOM 659 C CA . ASN A 1 84 ? 4.605 2.895 -14.956 1.00 92.81 84 ASN A CA 1
ATOM 660 C C . ASN A 1 84 ? 5.232 3.587 -16.178 1.00 92.81 84 ASN A C 1
ATOM 662 O O . ASN A 1 84 ? 6.192 3.080 -16.758 1.00 92.81 84 ASN A O 1
ATOM 666 N N . GLU A 1 85 ? 4.727 4.766 -16.560 1.00 96.44 85 GLU A N 1
ATOM 667 C CA . GLU A 1 85 ? 5.348 5.572 -17.618 1.00 96.44 85 GLU A CA 1
ATOM 668 C C . GLU A 1 85 ? 6.757 6.044 -17.240 1.00 96.44 85 GLU A C 1
ATOM 670 O O . GLU A 1 85 ? 7.652 6.053 -18.089 1.00 96.44 85 GLU A O 1
ATOM 675 N N . LEU A 1 86 ? 6.966 6.454 -15.985 1.00 96.25 86 LEU A N 1
ATOM 676 C CA . LEU A 1 86 ? 8.278 6.872 -15.492 1.00 96.25 86 LEU A CA 1
ATOM 677 C C . LEU A 1 86 ? 9.262 5.698 -15.450 1.00 96.25 86 LEU A C 1
ATOM 679 O O . LEU A 1 86 ? 10.383 5.854 -15.933 1.00 96.25 86 LEU A O 1
ATOM 683 N N . ASP A 1 87 ? 8.830 4.530 -14.977 1.00 95.19 87 ASP A N 1
ATOM 684 C CA . ASP A 1 87 ? 9.647 3.312 -14.938 1.00 95.19 87 ASP A CA 1
ATOM 685 C C . ASP A 1 87 ? 10.078 2.886 -16.354 1.00 95.19 87 ASP A C 1
ATOM 687 O O . ASP A 1 87 ? 11.248 2.574 -16.594 1.00 95.19 87 ASP A O 1
ATOM 691 N N . ALA A 1 88 ? 9.165 2.954 -17.331 1.00 96.75 88 ALA A N 1
ATOM 692 C CA . ALA A 1 88 ? 9.479 2.668 -18.731 1.00 96.75 88 ALA A CA 1
ATOM 693 C C . ALA A 1 88 ? 10.509 3.656 -19.310 1.00 96.75 88 ALA A C 1
ATOM 695 O O . ALA A 1 88 ? 11.439 3.256 -20.015 1.00 96.75 88 ALA A O 1
ATOM 696 N N . ARG A 1 89 ? 10.388 4.952 -18.991 1.00 96.44 89 ARG A N 1
ATOM 697 C CA . ARG A 1 89 ? 11.366 5.973 -19.413 1.00 96.44 89 ARG A CA 1
ATOM 698 C C . ARG A 1 89 ? 12.729 5.749 -18.762 1.00 96.44 89 ARG A C 1
ATOM 700 O O . ARG A 1 89 ? 13.749 5.890 -19.437 1.00 96.44 89 ARG A O 1
ATOM 707 N N . GLU A 1 90 ? 12.758 5.395 -17.480 1.00 96.88 90 GLU A N 1
ATOM 708 C CA . GLU A 1 90 ? 13.995 5.091 -16.761 1.00 96.88 90 GLU A CA 1
ATOM 709 C C . GLU A 1 90 ? 14.718 3.888 -17.381 1.00 96.88 90 GLU A C 1
ATOM 711 O O . GLU A 1 90 ? 15.934 3.947 -17.578 1.00 96.88 90 GLU A O 1
ATOM 716 N N . ALA A 1 91 ? 13.987 2.830 -17.748 1.00 95.69 91 ALA A N 1
ATOM 717 C CA . ALA A 1 91 ? 14.552 1.657 -18.414 1.00 95.69 91 ALA A CA 1
ATOM 718 C C . ALA A 1 91 ? 15.247 2.026 -19.736 1.00 95.69 91 ALA A C 1
ATOM 720 O O . ALA A 1 91 ? 16.420 1.700 -19.926 1.00 95.69 91 ALA A O 1
ATOM 721 N N . VAL A 1 92 ? 14.584 2.812 -20.593 1.00 96.44 92 VAL A N 1
ATOM 722 C CA . VAL A 1 92 ? 15.160 3.287 -21.866 1.00 96.44 92 VAL A CA 1
ATOM 723 C C . VAL A 1 92 ? 16.425 4.124 -21.642 1.00 96.44 92 VAL A C 1
ATOM 725 O O . VAL A 1 92 ? 17.404 3.998 -22.380 1.00 96.44 92 VAL A O 1
ATOM 728 N N . VAL A 1 93 ? 16.436 4.994 -20.627 1.00 95.88 93 VAL A N 1
ATOM 729 C CA . VAL A 1 93 ? 17.619 5.807 -20.295 1.00 95.88 93 VAL A CA 1
ATOM 730 C C . VAL A 1 93 ? 18.769 4.930 -19.797 1.00 95.88 93 VAL A C 1
ATOM 732 O O . VAL A 1 93 ? 19.913 5.137 -20.206 1.00 95.88 93 VAL A O 1
ATOM 735 N N . LYS A 1 94 ? 18.486 3.933 -18.953 1.00 94.75 94 LYS A N 1
ATOM 736 C CA . LYS A 1 94 ? 19.497 2.978 -18.477 1.00 94.75 94 LYS A CA 1
ATOM 737 C C . LYS A 1 94 ? 20.109 2.189 -19.630 1.00 94.75 94 LYS A C 1
ATOM 739 O O . LYS A 1 94 ? 21.332 2.107 -19.697 1.00 94.75 94 LYS A O 1
ATOM 744 N N . GLU A 1 95 ? 19.299 1.679 -20.554 1.00 93.81 95 GLU A N 1
ATOM 745 C CA . GLU A 1 95 ? 19.780 0.956 -21.739 1.00 93.81 95 GLU A CA 1
ATOM 746 C C . GLU A 1 95 ? 20.688 1.824 -22.615 1.00 93.81 95 GLU A C 1
ATOM 748 O O . GLU A 1 95 ? 21.789 1.403 -22.973 1.00 93.81 95 GLU A O 1
ATOM 753 N N . LYS A 1 96 ? 20.283 3.072 -22.889 1.00 91.69 96 LYS A N 1
ATOM 754 C CA . LYS A 1 96 ? 21.123 4.035 -23.618 1.00 91.69 96 LYS A CA 1
ATOM 755 C C . LYS A 1 96 ? 22.454 4.266 -22.910 1.00 91.69 96 LYS A C 1
ATOM 757 O O . LYS A 1 96 ? 23.502 4.199 -23.543 1.00 91.69 96 LYS A O 1
ATOM 762 N N . ASN A 1 97 ? 22.430 4.499 -21.598 1.00 89.25 97 ASN A N 1
ATOM 763 C CA . ASN A 1 97 ? 23.648 4.714 -20.817 1.00 89.25 97 ASN A CA 1
ATOM 764 C C . ASN A 1 97 ? 24.582 3.498 -20.850 1.00 89.25 97 ASN A C 1
ATOM 766 O O . ASN A 1 97 ? 25.796 3.673 -20.911 1.00 89.25 97 ASN A O 1
ATOM 770 N N . VAL A 1 98 ? 24.041 2.277 -20.830 1.00 89.75 98 VAL A N 1
ATOM 771 C CA . VAL A 1 98 ? 24.839 1.054 -20.997 1.00 89.75 98 VAL A CA 1
ATOM 772 C C . VAL A 1 98 ? 25.467 1.015 -22.390 1.00 89.75 98 VAL A C 1
ATOM 774 O O . VAL A 1 98 ? 26.680 0.857 -22.483 1.00 89.75 98 VAL A O 1
ATOM 777 N N . PHE A 1 99 ? 24.687 1.256 -23.448 1.00 85.19 99 PHE A N 1
ATOM 778 C CA . PHE A 1 99 ? 25.179 1.284 -24.831 1.00 85.19 99 PHE A CA 1
ATOM 779 C C . PHE A 1 99 ? 26.322 2.293 -25.037 1.00 85.19 99 PHE A C 1
ATOM 781 O O . PHE A 1 99 ? 27.343 1.965 -25.640 1.00 85.19 99 PHE A O 1
ATOM 788 N N . PHE A 1 100 ? 26.193 3.513 -24.504 1.00 82.81 100 PHE A N 1
ATOM 789 C CA . PHE A 1 100 ? 27.254 4.524 -24.596 1.00 82.81 100 PHE A CA 1
ATOM 790 C C . PHE A 1 100 ? 28.511 4.138 -23.808 1.00 82.81 100 PHE A C 1
ATOM 792 O O . PHE A 1 100 ? 29.618 4.451 -24.235 1.00 82.81 100 PHE A O 1
ATOM 799 N N . ARG A 1 101 ? 28.369 3.441 -22.674 1.00 82.12 101 ARG A N 1
ATOM 800 C CA . ARG A 1 101 ? 29.516 2.972 -21.879 1.00 82.12 101 ARG A CA 1
ATOM 801 C C . ARG A 1 101 ? 30.264 1.821 -22.541 1.00 82.12 101 ARG A C 1
ATOM 803 O O . ARG A 1 101 ? 31.464 1.719 -22.332 1.00 82.12 101 ARG A O 1
ATOM 810 N N . THR A 1 102 ? 29.581 0.961 -23.294 1.00 80.06 102 THR A N 1
ATOM 811 C CA . THR A 1 102 ? 30.212 -0.187 -23.962 1.00 80.06 102 THR A CA 1
ATOM 812 C C . THR A 1 102 ? 30.832 0.175 -25.308 1.00 80.06 102 THR A C 1
ATOM 814 O O . THR A 1 102 ? 31.816 -0.443 -25.686 1.00 80.06 102 THR A O 1
ATOM 817 N N . ASN A 1 103 ? 30.290 1.176 -26.011 1.00 72.56 103 ASN A N 1
ATOM 818 C CA . ASN A 1 103 ? 30.737 1.565 -27.359 1.00 72.56 103 ASN A CA 1
ATOM 819 C C . ASN A 1 103 ? 31.546 2.876 -27.399 1.00 72.56 103 ASN A C 1
ATOM 821 O O . ASN A 1 103 ? 31.919 3.328 -28.473 1.00 72.56 103 ASN A O 1
ATOM 825 N N . GLY A 1 104 ? 31.772 3.519 -26.250 1.00 59.56 104 GLY A N 1
ATOM 826 C CA . GLY A 1 104 ? 32.588 4.732 -26.110 1.00 59.56 104 GLY A CA 1
ATOM 827 C C . GLY A 1 104 ? 33.959 4.490 -25.468 1.00 59.56 104 GLY A C 1
ATOM 828 O O . GLY A 1 104 ? 34.518 5.426 -24.904 1.00 59.56 104 GLY A O 1
ATOM 829 N N . GLN A 1 105 ? 34.457 3.245 -25.469 1.00 55.31 105 GLN A N 1
ATOM 830 C CA . GLN A 1 105 ? 35.785 2.868 -24.951 1.00 55.31 105 GLN A CA 1
ATOM 831 C C . GLN A 1 105 ? 36.856 2.684 -26.049 1.00 55.31 105 GLN A C 1
ATOM 833 O O . GLN A 1 105 ? 37.864 2.031 -25.782 1.00 55.31 105 GLN A O 1
ATOM 838 N N . ASP A 1 106 ? 36.663 3.274 -27.232 1.00 51.44 106 ASP A N 1
ATOM 839 C CA . ASP A 1 106 ? 37.693 3.361 -28.281 1.00 51.44 106 ASP A CA 1
ATOM 840 C C . ASP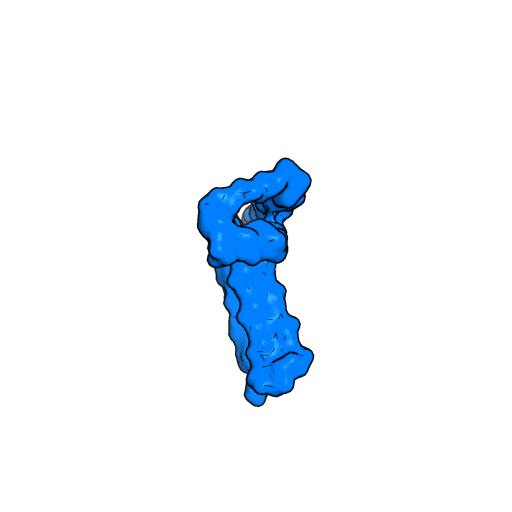 A 1 106 ? 38.541 4.637 -28.138 1.00 51.44 106 ASP A C 1
ATOM 842 O O . ASP A 1 106 ? 37.948 5.733 -27.977 1.00 51.44 106 ASP A O 1
#

pLDDT: mean 88.62, std 9.62, range [51.44, 96.88]

Secondary structure (DSSP, 8-state):
--HHHHHHHHHHHHHHHHHHHHH---EEEEEE-TTSS-EEEEEES-HHHHHHHHH-TTPPPPHHHHHHHHHHHHHHHHHHHHHHHHHHHHHHHHHHHHHHHHHS--

Organism: Solanum commersonii (NCBI:txid4109)

Foldseek 3Di:
DPVVVVVVVVVVLVVVLVCCAPPVDFDKDWDADPVRPDIDIDGPPDPVVNVQCVVPVPDDDDPVVVVSRVVSSVVSNVVSVVVVVVVVVVVVVVVVVVVCVVPVPD

Sequence (106 aa):
MQITNLVRCLTLYTNASKIVRDCNFDIGIVLSSPSGKNQYSFVHPTTDVVIDRFVNLTMKLDLDTRLVAENARNIAIQNNIRLNELDAREAVVKEKNVFFRTNGQD

Radius of gyration: 20.0 Å; Cα contacts (8 Å, |Δi|>4): 68; chains: 1; bounding box: 61×17×53 Å

Mean predicted aligned error: 6.83 Å